Protein AF-A0A2N1ULD7-F1 (afdb_monomer_lite)

Radius of gyration: 14.27 Å; chains: 1; bounding box: 32×24×35 Å

Sequence (52 aa):
IKVEVSQIGKECHTRCAIYYLAGDCVMPKEGIFVRVLNGGVMKVGDQIAVCA

Secondary structure (DSSP, 8-state):
-EEEEEEES---SS--HHHHHHSS-SHHHH-EEEEEEE-----TT-------

pLDDT: mean 92.49, std 4.16, range [76.62, 97.25]

Foldseek 3Di:
DDKAFPDAADDDPDQDPCCVVVVHDCRRPGNTDIDDPDDDDDDPPDDDDDDD

Structure (mmCIF, N/CA/C/O backbone):
data_AF-A0A2N1ULD7-F1
#
_entry.id   AF-A0A2N1ULD7-F1
#
loop_
_atom_site.group_PDB
_atom_site.id
_atom_site.type_symbol
_atom_site.label_atom_id
_atom_site.label_alt_id
_atom_site.label_comp_id
_atom_site.label_asym_id
_atom_site.label_entity_id
_atom_site.label_seq_id
_atom_site.pdbx_PDB_ins_code
_atom_site.Cartn_x
_atom_site.Cartn_y
_atom_site.Cartn_z
_atom_site.occupancy
_atom_site.B_iso_or_equiv
_atom_site.auth_seq_id
_atom_site.auth_comp_id
_atom_site.auth_asym_id
_atom_site.auth_atom_id
_atom_site.pdbx_PDB_model_num
ATOM 1 N N . ILE A 1 1 ? -10.913 0.634 13.096 1.00 94.12 1 ILE A N 1
ATOM 2 C CA . ILE A 1 1 ? -9.445 0.499 12.924 1.00 94.12 1 ILE A CA 1
ATOM 3 C C .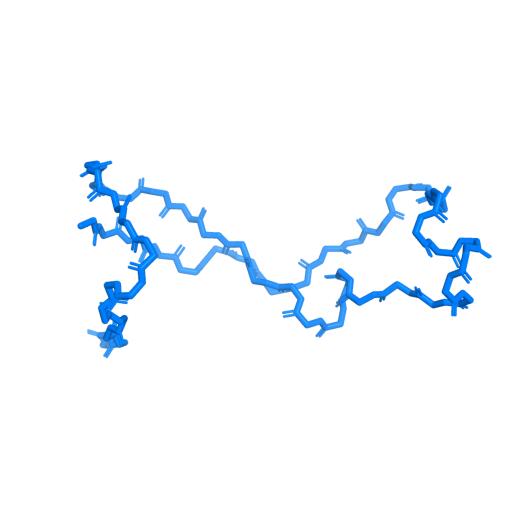 ILE A 1 1 ? -8.830 1.891 12.987 1.00 94.12 1 ILE A C 1
ATOM 5 O O . ILE A 1 1 ? -9.459 2.821 12.496 1.00 94.12 1 ILE A O 1
ATOM 9 N N . LYS A 1 2 ? -7.659 2.054 13.615 1.00 96.06 2 LYS A N 1
ATOM 10 C CA . LYS A 1 2 ? -6.884 3.306 13.580 1.00 96.06 2 LYS A CA 1
ATOM 11 C C . LYS A 1 2 ? -5.489 3.028 13.041 1.00 96.06 2 LYS A C 1
ATOM 13 O O . LYS A 1 2 ? -4.811 2.119 13.524 1.00 96.06 2 LYS A O 1
ATOM 18 N N . VAL A 1 3 ? -5.074 3.821 12.064 1.00 97.00 3 VAL A N 1
ATOM 19 C CA . VAL A 1 3 ? -3.760 3.732 11.431 1.00 97.00 3 VAL A CA 1
ATOM 20 C C . VAL A 1 3 ? -3.169 5.128 11.286 1.00 97.00 3 VAL A C 1
ATOM 22 O O . VAL A 1 3 ? -3.910 6.101 11.175 1.00 97.00 3 VAL A O 1
ATOM 25 N N . GLU A 1 4 ? -1.848 5.214 11.291 1.00 97.00 4 GLU A N 1
ATOM 26 C CA . GLU A 1 4 ? -1.095 6.450 11.083 1.00 97.00 4 GLU A CA 1
ATOM 27 C C . GLU A 1 4 ? -0.293 6.328 9.794 1.00 97.00 4 GLU A C 1
ATOM 29 O O . GLU A 1 4 ? 0.342 5.298 9.570 1.00 97.00 4 GLU A O 1
ATOM 34 N N . VAL A 1 5 ? -0.297 7.368 8.958 1.00 95.19 5 VAL A N 1
ATOM 35 C CA . VAL A 1 5 ? 0.573 7.413 7.778 1.00 95.19 5 VAL A CA 1
ATOM 36 C C . VAL A 1 5 ? 2.024 7.472 8.235 1.00 95.19 5 VAL A C 1
ATOM 38 O O . VAL A 1 5 ? 2.450 8.445 8.845 1.00 95.19 5 VAL A O 1
ATOM 41 N N . SER A 1 6 ? 2.786 6.429 7.921 1.00 96.12 6 SER A N 1
ATOM 42 C CA . SER A 1 6 ? 4.194 6.325 8.303 1.00 96.12 6 SER A CA 1
ATOM 43 C C . SER A 1 6 ? 5.140 6.658 7.157 1.00 96.12 6 SER A C 1
ATOM 45 O O . SER A 1 6 ? 6.280 7.040 7.398 1.00 96.12 6 SER A O 1
ATOM 47 N N . GLN A 1 7 ? 4.704 6.457 5.912 1.00 95.12 7 GLN A N 1
ATOM 48 C CA . GLN A 1 7 ? 5.536 6.676 4.733 1.00 95.12 7 GLN A CA 1
ATOM 49 C C . GLN A 1 7 ? 4.668 6.945 3.498 1.00 95.12 7 GLN A C 1
ATOM 51 O O . GLN A 1 7 ? 3.627 6.312 3.312 1.00 95.12 7 GLN A O 1
ATOM 56 N N . ILE A 1 8 ? 5.123 7.861 2.642 1.00 93.88 8 ILE A N 1
ATOM 57 C CA . ILE A 1 8 ? 4.521 8.162 1.338 1.00 93.88 8 ILE A CA 1
ATOM 58 C C . ILE A 1 8 ? 5.478 7.682 0.251 1.00 93.88 8 ILE A C 1
ATOM 60 O O . ILE A 1 8 ? 6.659 8.024 0.253 1.00 93.88 8 ILE A O 1
ATOM 64 N N . GLY A 1 9 ? 4.954 6.869 -0.658 1.00 92.62 9 GLY A N 1
ATOM 65 C CA . GLY A 1 9 ? 5.708 6.134 -1.657 1.00 92.62 9 GLY A CA 1
ATOM 66 C C . GLY A 1 9 ? 6.612 5.078 -1.030 1.00 92.62 9 GLY A C 1
ATOM 67 O O . GLY A 1 9 ? 6.859 5.051 0.173 1.00 92.62 9 GLY A O 1
ATOM 68 N N . LYS A 1 10 ? 7.153 4.179 -1.844 1.00 89.12 10 LYS A N 1
ATOM 69 C CA . LYS A 1 10 ? 8.352 3.430 -1.458 1.00 89.12 10 LYS A CA 1
ATOM 70 C C . LYS A 1 10 ? 9.265 3.214 -2.643 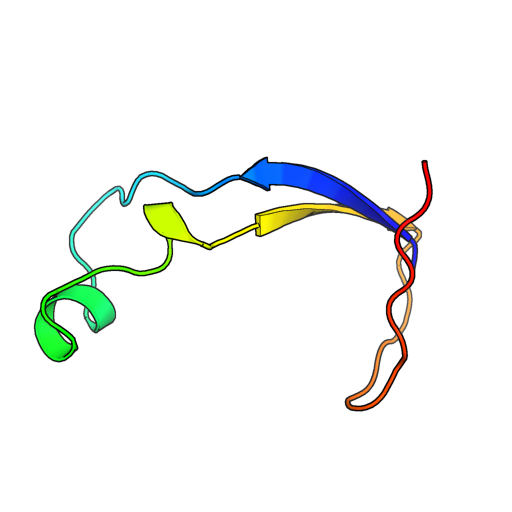1.00 89.12 10 LYS A C 1
ATOM 72 O O . LYS A 1 10 ? 8.793 2.981 -3.758 1.00 89.12 10 LYS A O 1
ATOM 77 N N . GLU A 1 11 ? 10.564 3.238 -2.378 1.00 88.00 11 GLU A N 1
ATOM 78 C CA . GLU A 1 11 ? 11.543 2.842 -3.376 1.00 88.00 11 GLU A CA 1
ATOM 79 C C . GLU A 1 11 ? 11.311 1.380 -3.772 1.00 88.00 11 GLU A C 1
ATOM 81 O O . GLU A 1 11 ? 11.035 0.502 -2.947 1.00 88.00 11 GLU A O 1
ATOM 86 N N . CYS A 1 12 ? 11.372 1.122 -5.074 1.00 88.44 12 CYS A N 1
ATOM 87 C CA . CYS A 1 12 ? 11.318 -0.236 -5.580 1.00 88.44 12 CYS A CA 1
ATOM 88 C C . CYS A 1 12 ? 12.722 -0.821 -5.501 1.00 88.44 12 CYS A C 1
ATOM 90 O O . CYS A 1 12 ? 13.604 -0.384 -6.229 1.00 88.44 12 CYS A O 1
ATOM 92 N N . HIS A 1 13 ? 12.920 -1.827 -4.649 1.00 84.31 13 HIS A N 1
ATOM 93 C CA . HIS A 1 13 ? 14.228 -2.476 -4.512 1.00 84.31 13 HIS A CA 1
ATOM 94 C C . HIS A 1 13 ? 14.688 -3.131 -5.826 1.00 84.31 13 HIS A C 1
ATOM 96 O O . HIS A 1 13 ? 15.872 -3.145 -6.143 1.00 84.31 13 HIS A O 1
ATOM 102 N N . THR A 1 14 ? 13.744 -3.660 -6.609 1.00 88.56 14 THR A N 1
ATOM 103 C CA . THR A 1 14 ? 13.957 -4.176 -7.965 1.00 88.56 14 THR A CA 1
ATOM 104 C C . THR A 1 14 ? 12.724 -3.890 -8.820 1.00 88.56 14 THR A C 1
ATOM 106 O O . THR A 1 14 ? 11.635 -3.607 -8.307 1.00 88.56 14 THR A O 1
ATOM 109 N N . ARG A 1 15 ? 12.869 -3.973 -10.146 1.00 87.81 15 ARG A N 1
ATOM 110 C CA . ARG A 1 15 ? 11.720 -3.929 -11.059 1.00 87.81 15 ARG A CA 1
ATOM 111 C C . ARG A 1 15 ? 10.931 -5.235 -10.923 1.00 87.81 15 ARG A C 1
ATOM 113 O O . ARG A 1 15 ? 11.489 -6.315 -11.091 1.00 87.81 15 ARG A O 1
ATOM 120 N N . CYS A 1 16 ? 9.646 -5.135 -10.588 1.00 89.25 16 CYS A N 1
ATOM 121 C CA . CYS A 1 16 ? 8.753 -6.282 -10.408 1.00 89.25 16 CYS A CA 1
ATOM 122 C C . CYS A 1 16 ? 7.854 -6.501 -11.636 1.00 89.25 16 CYS A C 1
ATOM 124 O O . CYS A 1 16 ? 7.821 -5.674 -12.546 1.00 89.25 16 CYS A O 1
ATOM 126 N N . ALA A 1 17 ? 7.081 -7.592 -11.645 1.00 91.31 17 ALA A N 1
ATOM 127 C CA . ALA A 1 17 ? 6.167 -7.922 -12.743 1.00 91.31 17 ALA A CA 1
ATOM 128 C C . ALA A 1 17 ? 5.207 -6.771 -13.107 1.00 91.31 17 ALA A C 1
ATOM 130 O O . ALA A 1 17 ? 4.964 -6.539 -14.286 1.00 91.31 17 ALA A O 1
ATOM 131 N N . ILE A 1 18 ? 4.725 -6.003 -12.119 1.00 87.69 18 ILE A N 1
ATOM 132 C CA . ILE A 1 18 ? 3.829 -4.856 -12.348 1.00 87.69 18 ILE A CA 1
ATOM 133 C C . ILE A 1 18 ? 4.521 -3.788 -13.202 1.00 87.69 18 ILE A C 1
ATOM 135 O O . ILE A 1 18 ? 3.940 -3.326 -14.175 1.00 87.69 18 ILE A O 1
ATOM 139 N N . TYR A 1 19 ? 5.774 -3.445 -12.883 1.00 90.38 19 TYR A N 1
ATOM 140 C CA . TYR A 1 19 ? 6.542 -2.458 -13.645 1.00 90.38 19 TYR A CA 1
ATOM 141 C C . TYR A 1 19 ? 6.743 -2.894 -15.100 1.00 90.38 19 TYR A C 1
ATOM 143 O O . TYR A 1 19 ? 6.595 -2.086 -16.007 1.00 90.38 19 TYR A O 1
ATOM 151 N N . TYR A 1 20 ? 7.060 -4.169 -15.338 1.00 91.44 20 TYR A N 1
ATOM 152 C CA . TYR A 1 20 ? 7.268 -4.669 -16.700 1.00 91.44 20 TYR A CA 1
ATOM 153 C C . TYR A 1 20 ? 5.975 -4.742 -17.516 1.00 91.44 20 TYR A C 1
ATOM 155 O O . TYR A 1 20 ? 6.008 -4.494 -18.716 1.00 91.44 20 TYR A O 1
ATOM 163 N N . LEU A 1 21 ? 4.849 -5.068 -16.875 1.00 92.19 21 LEU A N 1
ATOM 164 C CA . LEU A 1 21 ? 3.546 -5.145 -17.536 1.00 92.19 21 LEU A CA 1
ATOM 165 C C . LEU A 1 21 ? 2.962 -3.759 -17.828 1.00 92.19 21 LEU A C 1
ATOM 167 O O . LEU A 1 21 ? 2.437 -3.536 -18.913 1.00 92.19 21 LEU A O 1
ATOM 171 N N . ALA A 1 22 ? 3.042 -2.838 -16.866 1.00 89.94 22 ALA A N 1
ATOM 172 C CA . ALA A 1 22 ? 2.468 -1.499 -16.985 1.00 89.94 22 ALA A CA 1
ATOM 173 C C . ALA A 1 22 ? 3.420 -0.484 -17.642 1.00 89.94 22 ALA A C 1
ATOM 175 O O . ALA A 1 22 ? 2.978 0.569 -18.089 1.00 89.94 22 ALA A O 1
ATOM 176 N N . GLY A 1 23 ? 4.726 -0.768 -17.672 1.00 89.38 23 GLY A N 1
ATOM 177 C CA . GLY A 1 23 ? 5.774 0.160 -18.112 1.00 89.38 23 GLY A CA 1
ATOM 178 C C . GLY A 1 23 ? 6.172 1.211 -17.065 1.00 89.38 23 GLY A C 1
ATOM 179 O O . GLY A 1 23 ? 7.151 1.929 -17.261 1.00 89.38 23 GLY A O 1
ATOM 180 N N . ASP A 1 24 ? 5.451 1.290 -15.945 1.00 87.12 24 ASP A N 1
ATOM 181 C CA . ASP A 1 24 ? 5.691 2.225 -14.846 1.00 87.12 24 ASP A CA 1
ATOM 182 C C . ASP A 1 24 ? 5.243 1.619 -13.504 1.00 87.12 24 ASP A C 1
ATOM 184 O O . ASP A 1 24 ? 4.477 0.654 -13.460 1.00 87.12 24 ASP A O 1
ATOM 188 N N . CYS A 1 25 ? 5.738 2.160 -12.388 1.00 87.94 25 CYS A N 1
ATOM 189 C CA . CYS A 1 25 ? 5.356 1.719 -11.048 1.00 87.94 25 CYS A CA 1
ATOM 190 C C . CYS A 1 25 ? 4.635 2.837 -10.292 1.00 87.94 25 CYS A C 1
ATOM 192 O O . CYS A 1 25 ? 5.222 3.871 -9.979 1.00 87.94 25 CYS A O 1
ATOM 194 N N . VAL A 1 26 ? 3.381 2.575 -9.920 1.00 89.31 26 VAL A N 1
ATOM 195 C CA . VAL A 1 26 ? 2.561 3.473 -9.089 1.00 89.31 26 VAL A CA 1
ATOM 196 C C . VAL A 1 26 ? 3.051 3.545 -7.637 1.00 89.31 26 VAL A C 1
ATOM 198 O O . VAL A 1 26 ? 2.896 4.557 -6.962 1.00 89.31 26 VAL A O 1
ATOM 201 N N . MET A 1 27 ? 3.700 2.486 -7.147 1.00 90.12 27 MET A N 1
ATOM 202 C CA . MET A 1 27 ? 4.075 2.335 -5.738 1.00 90.12 27 MET A CA 1
ATOM 203 C C . MET A 1 27 ? 4.972 3.460 -5.174 1.00 90.12 27 MET A C 1
ATOM 205 O O . MET A 1 27 ? 4.661 3.941 -4.086 1.00 90.12 27 MET A O 1
ATOM 209 N N . PRO A 1 28 ? 6.048 3.920 -5.850 1.00 90.94 28 PRO A N 1
ATOM 210 C CA . PRO A 1 28 ? 6.829 5.076 -5.399 1.00 90.94 28 PRO A CA 1
ATOM 211 C C . PRO A 1 28 ? 6.091 6.413 -5.517 1.00 90.94 28 PRO A C 1
ATOM 213 O O . PRO A 1 28 ? 6.487 7.361 -4.851 1.00 90.94 28 PRO A O 1
ATOM 216 N N . LYS A 1 29 ? 5.057 6.507 -6.361 1.00 88.44 29 LYS A N 1
ATOM 217 C CA . LYS A 1 29 ? 4.410 7.778 -6.716 1.00 88.44 29 LYS A CA 1
ATOM 218 C C . LYS A 1 29 ? 3.177 8.072 -5.869 1.00 88.44 29 LYS A C 1
ATOM 220 O O . LYS A 1 29 ? 3.013 9.191 -5.403 1.00 88.44 29 LYS A O 1
ATOM 225 N N . GLU A 1 30 ? 2.328 7.069 -5.672 1.00 90.12 30 GLU A N 1
ATOM 226 C CA . GLU A 1 30 ? 0.991 7.255 -5.090 1.00 90.12 30 GLU A CA 1
ATOM 227 C C . GLU A 1 30 ? 0.734 6.358 -3.873 1.00 90.12 30 GLU A C 1
ATOM 229 O O . GLU A 1 30 ? -0.259 6.530 -3.169 1.00 90.12 30 GLU A O 1
ATOM 234 N N . GLY A 1 31 ? 1.612 5.386 -3.604 1.00 91.00 31 GLY A N 1
ATOM 235 C CA . GLY A 1 31 ? 1.444 4.478 -2.473 1.00 91.00 31 GLY A CA 1
ATOM 236 C C . GLY A 1 31 ? 1.507 5.215 -1.135 1.00 91.00 31 GLY A C 1
ATOM 237 O O . GLY A 1 31 ? 2.371 6.059 -0.930 1.00 91.00 31 GLY A O 1
ATOM 238 N N . ILE A 1 32 ? 0.639 4.857 -0.192 1.00 94.19 32 ILE A N 1
ATOM 239 C CA . ILE A 1 32 ? 0.707 5.330 1.195 1.00 94.19 32 ILE A CA 1
ATOM 240 C C . ILE A 1 32 ? 0.826 4.109 2.097 1.00 94.19 32 ILE A C 1
ATOM 242 O O . ILE A 1 32 ? 0.063 3.150 1.973 1.00 94.19 32 ILE A O 1
ATOM 246 N N . PHE A 1 33 ? 1.792 4.146 3.007 1.00 94.25 33 PHE A N 1
ATOM 247 C CA . PHE A 1 33 ? 2.020 3.102 3.992 1.00 94.25 33 PHE A CA 1
ATOM 248 C C . PHE A 1 33 ? 1.647 3.621 5.365 1.00 94.25 33 PHE A C 1
ATOM 250 O O . PHE A 1 33 ? 1.919 4.772 5.718 1.00 94.25 33 PHE A O 1
ATOM 257 N N . VAL A 1 34 ? 1.022 2.744 6.138 1.00 96.06 34 VAL A N 1
ATOM 258 C CA . VAL A 1 34 ? 0.496 3.089 7.446 1.00 96.06 34 VAL A CA 1
ATOM 259 C C . VAL A 1 34 ? 0.994 2.120 8.506 1.00 96.06 34 VAL A C 1
ATOM 261 O O . VAL A 1 34 ? 1.151 0.923 8.256 1.00 96.06 34 VAL A O 1
ATOM 264 N N . ARG A 1 35 ? 1.199 2.630 9.718 1.00 97.06 35 ARG A N 1
ATOM 265 C CA . ARG A 1 35 ? 1.387 1.824 10.921 1.00 97.06 35 ARG A CA 1
ATOM 266 C C . ARG A 1 35 ? 0.032 1.593 11.576 1.00 97.06 35 ARG A C 1
ATOM 268 O O . ARG A 1 35 ? -0.745 2.527 11.761 1.00 97.06 35 ARG A O 1
ATOM 275 N N . VAL A 1 36 ? -0.250 0.352 11.963 1.00 96.69 36 VAL A N 1
ATOM 276 C CA . VAL A 1 36 ? -1.473 0.029 12.706 1.00 96.69 36 VAL A CA 1
ATOM 277 C C . VAL A 1 36 ? -1.309 0.469 14.157 1.00 96.69 36 VAL A C 1
ATOM 279 O O . VAL A 1 36 ? -0.436 -0.034 14.858 1.00 96.69 36 VAL A O 1
ATOM 282 N N . LEU A 1 37 ? -2.157 1.398 14.602 1.00 96.88 37 LEU A N 1
ATOM 283 C CA . LEU A 1 37 ? -2.215 1.839 15.998 1.00 96.88 37 LEU A CA 1
ATOM 284 C C . LEU A 1 37 ? -3.226 1.009 16.794 1.00 96.88 37 LEU A C 1
ATOM 286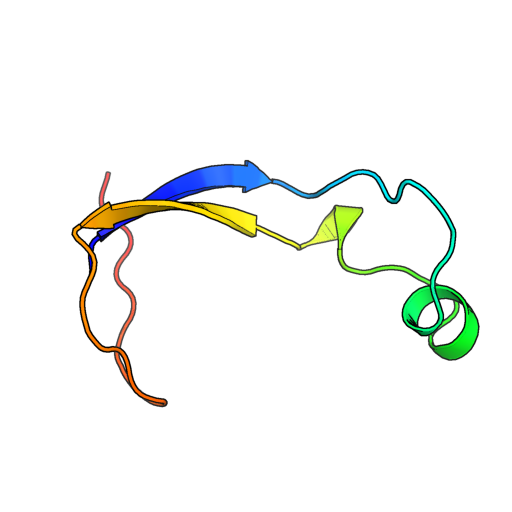 O O . LEU A 1 37 ? -2.987 0.654 17.943 1.00 96.88 37 LEU A O 1
ATOM 290 N N . ASN A 1 38 ? -4.368 0.697 16.175 1.00 97.12 38 ASN A N 1
ATOM 291 C CA . ASN A 1 38 ? -5.397 -0.155 16.757 1.00 97.12 38 ASN A CA 1
ATOM 292 C C . ASN A 1 38 ? -6.049 -1.010 15.661 1.00 97.12 38 ASN A C 1
ATOM 294 O O . ASN A 1 38 ? -6.644 -0.474 14.717 1.00 97.12 38 ASN A O 1
ATOM 298 N N . GLY A 1 39 ? -5.895 -2.329 15.788 1.00 96.38 39 GLY A N 1
ATOM 299 C CA . GLY A 1 39 ? -6.390 -3.318 14.835 1.00 96.38 39 GLY A CA 1
ATOM 300 C C . GLY A 1 39 ? -7.914 -3.475 14.837 1.00 96.38 39 GLY A C 1
ATOM 301 O O . GLY A 1 39 ? -8.656 -2.732 15.476 1.00 96.38 39 GLY A O 1
ATOM 302 N N . GLY A 1 40 ? -8.396 -4.449 14.072 1.00 96.00 40 GLY A N 1
ATOM 303 C CA . GLY A 1 40 ? -9.815 -4.775 13.967 1.00 96.00 40 GLY A CA 1
ATOM 304 C C . GLY A 1 40 ? -10.152 -5.392 12.617 1.00 96.00 40 GLY A C 1
ATOM 305 O O . GLY A 1 40 ? -9.261 -5.772 11.860 1.00 96.00 40 GLY A O 1
ATOM 306 N N . VAL A 1 41 ? -11.446 -5.469 12.316 1.00 95.94 41 VAL A N 1
ATOM 307 C CA . VAL A 1 41 ? -11.962 -5.969 11.037 1.00 95.94 41 VAL A CA 1
ATOM 308 C C . VAL A 1 41 ? -12.423 -4.785 10.189 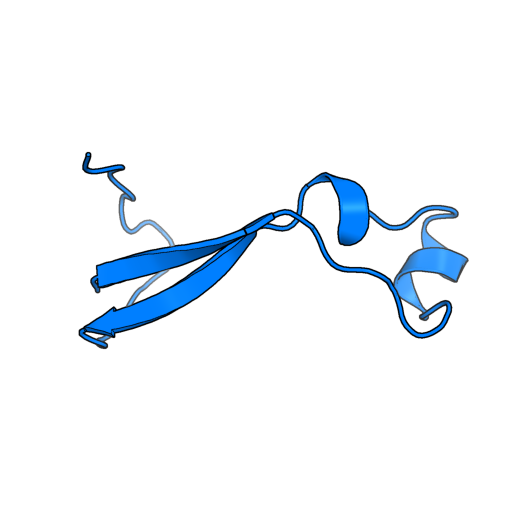1.00 95.94 41 VAL A C 1
ATOM 310 O O . VAL A 1 41 ? -13.054 -3.869 10.710 1.00 95.94 41 VAL A O 1
ATOM 313 N N . MET A 1 42 ? -12.102 -4.815 8.897 1.00 94.38 42 MET A N 1
ATOM 314 C CA . MET A 1 42 ? -12.614 -3.894 7.881 1.00 94.38 42 MET A CA 1
ATOM 315 C C . MET A 1 42 ? -13.255 -4.688 6.752 1.00 94.38 42 MET A C 1
ATOM 317 O O . MET A 1 42 ? -12.899 -5.845 6.511 1.00 94.38 42 MET A O 1
ATOM 321 N N . LYS A 1 43 ? -14.204 -4.067 6.063 1.00 96.62 43 LYS A N 1
ATOM 322 C CA . LYS A 1 43 ? -14.917 -4.639 4.923 1.00 96.62 43 LYS A CA 1
ATOM 323 C C . LYS A 1 43 ? -14.967 -3.635 3.777 1.00 96.62 43 LYS A C 1
ATOM 325 O O . LYS A 1 43 ? -14.827 -2.428 3.964 1.00 96.62 43 LYS A O 1
ATOM 330 N N . VAL A 1 44 ? -15.165 -4.151 2.565 1.00 97.25 44 VAL A N 1
ATOM 331 C CA . VAL A 1 44 ? -15.393 -3.308 1.386 1.00 97.25 44 VAL A CA 1
ATOM 332 C C . VAL A 1 44 ? -16.632 -2.448 1.631 1.00 97.25 44 VAL A C 1
ATOM 334 O O . VAL A 1 44 ? -17.681 -2.974 1.997 1.00 97.25 44 VAL A O 1
ATOM 337 N N . GLY A 1 45 ? -16.494 -1.139 1.425 1.00 97.00 45 GLY A N 1
ATOM 338 C CA . GLY A 1 45 ? -17.558 -0.158 1.650 1.00 97.00 45 GLY A CA 1
ATOM 339 C C . GLY A 1 45 ? -17.478 0.586 2.986 1.00 97.00 45 GLY A C 1
ATOM 340 O O . GLY A 1 45 ? -18.215 1.554 3.158 1.00 97.00 45 GLY A O 1
ATOM 341 N N . ASP A 1 46 ? -16.580 0.20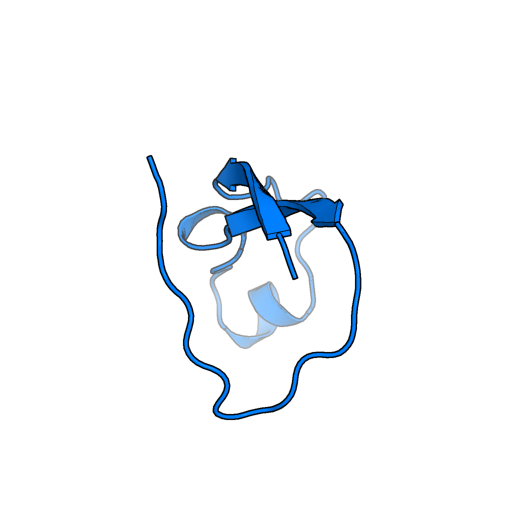2 3.900 1.00 96.81 46 ASP A N 1
ATOM 342 C CA . ASP A 1 46 ? -16.345 0.978 5.122 1.00 96.81 46 ASP A CA 1
ATOM 343 C C . ASP A 1 46 ? -15.816 2.380 4.778 1.00 96.81 46 ASP A C 1
ATOM 345 O O . ASP A 1 46 ? -14.925 2.547 3.940 1.00 96.81 46 ASP A O 1
ATOM 349 N N . GLN A 1 47 ? -16.354 3.403 5.444 1.00 96.50 47 GLN A N 1
ATOM 350 C CA . GLN A 1 47 ? -15.903 4.780 5.260 1.00 96.50 47 GLN A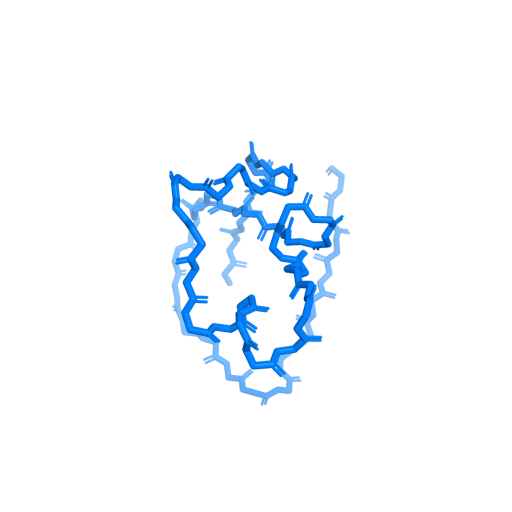 CA 1
ATOM 351 C C . GLN A 1 47 ? -14.555 5.022 5.943 1.00 96.50 47 GLN A C 1
ATOM 353 O O . GLN A 1 47 ? -14.300 4.550 7.053 1.00 96.50 47 GLN A O 1
ATOM 358 N N . ILE A 1 48 ? -13.712 5.821 5.288 1.00 94.44 48 ILE A N 1
ATOM 359 C CA . ILE A 1 48 ? -12.435 6.286 5.827 1.00 94.44 48 ILE A CA 1
ATOM 360 C C . ILE A 1 48 ? -12.576 7.771 6.148 1.00 94.44 48 ILE A C 1
ATOM 362 O O . ILE A 1 48 ? -12.976 8.560 5.295 1.00 94.44 48 ILE A O 1
ATOM 366 N N . ALA A 1 49 ? -12.223 8.146 7.374 1.00 95.50 49 ALA A N 1
ATOM 367 C CA . ALA A 1 49 ? -12.113 9.534 7.798 1.00 95.50 49 ALA A CA 1
ATOM 368 C C . ALA A 1 49 ? -10.650 9.852 8.117 1.00 95.50 49 ALA A C 1
ATOM 370 O O . ALA A 1 49 ? -9.953 9.035 8.722 1.00 95.50 49 ALA A O 1
ATOM 371 N N . VAL A 1 50 ? -10.199 11.038 7.714 1.00 94.50 50 VAL A N 1
ATOM 372 C CA . VAL A 1 50 ? -8.878 11.560 8.075 1.00 94.50 50 VAL A CA 1
ATOM 373 C C . VAL A 1 50 ? -9.036 12.408 9.330 1.00 94.50 50 VAL A C 1
ATOM 375 O O . VAL A 1 50 ? -9.859 13.323 9.360 1.00 94.50 50 VAL A O 1
ATOM 378 N N . CYS A 1 51 ? -8.255 12.093 10.358 1.00 89.56 51 CYS A N 1
ATOM 379 C CA . CYS A 1 51 ? -8.202 12.854 11.601 1.00 89.56 51 CYS A CA 1
ATOM 380 C C . CYS A 1 51 ? -6.848 13.567 11.690 1.00 89.56 51 CYS A C 1
ATOM 382 O O . CYS A 1 51 ? -5.836 12.975 11.311 1.00 89.56 51 CYS A O 1
ATOM 384 N N . ALA A 1 52 ? -6.858 14.814 12.164 1.00 76.62 52 ALA A N 1
ATOM 385 C CA . ALA A 1 52 ? -5.657 15.584 12.490 1.00 76.62 52 ALA A CA 1
ATOM 386 C C . ALA A 1 52 ? -5.170 15.282 13.913 1.00 76.62 52 ALA A C 1
ATOM 388 O O . ALA A 1 52 ? -6.027 14.928 14.760 1.00 76.62 52 ALA A O 1
#